Protein AF-A0A5W8EDH6-F1 (afdb_monomer)

Structure (mmCIF, N/CA/C/O backbone):
data_AF-A0A5W8EDH6-F1
#
_entry.id   AF-A0A5W8EDH6-F1
#
loop_
_atom_site.group_PDB
_atom_site.id
_atom_site.type_symbol
_atom_site.label_atom_id
_atom_site.label_alt_id
_atom_site.label_comp_id
_atom_site.label_asym_id
_atom_site.label_entity_id
_atom_site.label_seq_id
_atom_site.pdbx_PDB_ins_code
_atom_site.Cartn_x
_atom_site.Cartn_y
_atom_site.Cartn_z
_atom_site.occupancy
_atom_site.B_iso_or_equiv
_atom_site.auth_seq_id
_atom_site.auth_comp_id
_atom_site.auth_asym_id
_atom_site.auth_atom_id
_atom_site.pdbx_PDB_model_num
ATOM 1 N N . MET A 1 1 ? -4.752 11.233 42.146 1.00 54.50 1 MET A N 1
ATOM 2 C CA . MET A 1 1 ? -5.156 10.502 40.923 1.00 54.50 1 MET A CA 1
ATOM 3 C C . MET A 1 1 ? -6.610 10.075 41.097 1.00 54.50 1 MET A C 1
ATOM 5 O O . MET A 1 1 ? -6.914 9.512 42.141 1.00 54.50 1 MET A O 1
ATOM 9 N N . ARG A 1 2 ? -7.519 10.418 40.175 1.00 66.88 2 ARG A N 1
ATOM 10 C CA . ARG A 1 2 ? -8.944 10.038 40.266 1.00 66.88 2 ARG A CA 1
ATOM 11 C C . ARG A 1 2 ? -9.156 8.695 39.559 1.00 66.88 2 ARG A C 1
ATOM 13 O O . ARG A 1 2 ? -8.664 8.532 38.449 1.00 66.88 2 ARG A O 1
ATOM 20 N N . LYS A 1 3 ? -9.851 7.754 40.205 1.00 68.31 3 LYS A N 1
ATOM 21 C CA . LYS A 1 3 ? -10.247 6.460 39.626 1.00 68.31 3 LYS A CA 1
ATOM 22 C C . LYS A 1 3 ? -11.709 6.555 39.184 1.00 68.31 3 LYS A C 1
ATOM 24 O O . LYS A 1 3 ? -12.528 7.057 39.946 1.00 68.31 3 LYS A O 1
ATOM 29 N N . VAL A 1 4 ? -12.004 6.121 37.964 1.00 75.25 4 VAL A N 1
ATOM 30 C CA . VAL A 1 4 ? -13.361 6.049 37.402 1.00 75.25 4 VAL A CA 1
ATOM 31 C C . VAL A 1 4 ? -13.689 4.568 37.235 1.00 75.25 4 VAL A C 1
ATOM 33 O O . VAL A 1 4 ? -12.868 3.848 36.671 1.00 75.25 4 VAL A O 1
ATOM 36 N N . THR A 1 5 ? -14.837 4.124 37.750 1.00 78.19 5 THR A N 1
ATOM 37 C CA . THR A 1 5 ? -15.335 2.744 37.617 1.00 78.19 5 THR A CA 1
ATOM 38 C C . THR A 1 5 ? -16.780 2.744 37.120 1.00 78.19 5 THR A C 1
ATOM 40 O O . THR A 1 5 ? -17.432 3.793 37.118 1.00 78.19 5 THR A O 1
ATOM 43 N N . GLN A 1 6 ? -17.265 1.588 36.676 1.00 78.25 6 GLN A N 1
ATOM 44 C CA . GLN A 1 6 ? -18.634 1.393 36.220 1.00 78.25 6 GLN A CA 1
ATOM 45 C C . GLN A 1 6 ? -19.430 0.668 37.310 1.00 78.25 6 GLN A C 1
ATOM 47 O O . GLN A 1 6 ? -19.015 -0.384 37.787 1.00 78.25 6 GLN A O 1
ATOM 52 N N . VAL A 1 7 ? -20.558 1.252 37.710 1.00 84.19 7 VAL A N 1
ATOM 53 C CA . VAL A 1 7 ? -21.430 0.718 38.765 1.00 84.19 7 VAL A CA 1
ATOM 54 C C . VAL A 1 7 ? -22.776 0.322 38.179 1.00 84.19 7 VAL A C 1
ATOM 56 O O . VAL A 1 7 ? -23.308 1.027 37.316 1.00 84.19 7 VAL A O 1
ATOM 59 N N . ASP A 1 8 ? -23.318 -0.795 38.647 1.00 80.88 8 ASP A N 1
ATOM 60 C CA . ASP A 1 8 ? -24.726 -1.117 38.456 1.00 80.88 8 ASP A CA 1
ATOM 61 C C . ASP A 1 8 ? -25.570 -0.177 39.334 1.00 80.88 8 ASP A C 1
ATOM 63 O O . ASP A 1 8 ? -25.333 -0.041 40.533 1.00 80.88 8 ASP A O 1
ATOM 67 N N . LEU A 1 9 ? -26.534 0.515 38.727 1.00 81.56 9 LEU A N 1
ATOM 68 C CA . LEU A 1 9 ? -27.373 1.494 39.417 1.00 81.56 9 LEU A CA 1
ATOM 69 C C . LEU A 1 9 ? -28.526 0.851 40.200 1.00 81.56 9 LEU A C 1
ATOM 71 O O . LEU A 1 9 ? -29.089 1.516 41.068 1.00 81.56 9 LEU A O 1
ATOM 75 N N . GLU A 1 10 ? -28.880 -0.405 39.913 1.00 85.12 10 GLU A N 1
ATOM 76 C CA . GLU A 1 10 ? -29.929 -1.129 40.640 1.00 85.12 10 GLU A CA 1
ATOM 77 C C . GLU A 1 10 ? -29.374 -1.832 41.883 1.00 85.12 10 GLU A C 1
ATOM 79 O O . GLU A 1 10 ? -29.991 -1.784 42.947 1.00 85.12 10 GLU A O 1
ATOM 84 N N . THR A 1 11 ? -28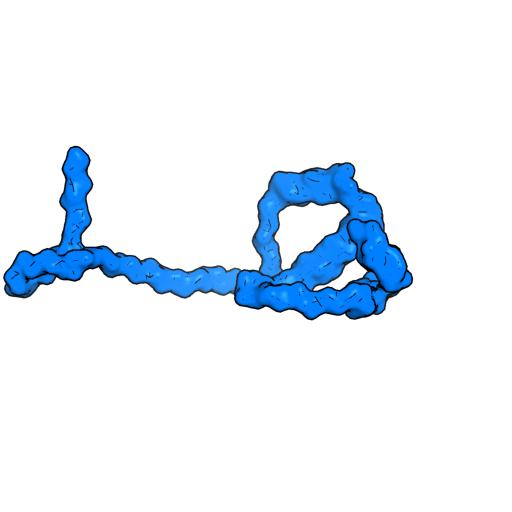.198 -2.453 41.768 1.00 85.25 11 THR A N 1
ATOM 85 C CA . THR A 1 11 ? -27.585 -3.239 42.855 1.00 85.25 11 THR A CA 1
ATOM 86 C C . THR A 1 11 ? -26.493 -2.483 43.614 1.00 85.25 11 THR A C 1
ATOM 88 O O . THR A 1 11 ? -26.217 -2.793 44.772 1.00 85.25 11 THR A O 1
ATOM 91 N N . GLY A 1 12 ? -25.884 -1.466 42.996 1.00 83.00 12 GLY A N 1
ATOM 92 C CA . GLY A 1 12 ? -24.753 -0.727 43.557 1.00 83.00 12 GLY A CA 1
ATOM 93 C C . GLY A 1 12 ? -23.415 -1.468 43.474 1.00 83.00 12 GLY A C 1
ATOM 94 O O . GLY A 1 12 ? -22.430 -0.995 44.045 1.00 83.00 12 GLY A O 1
ATOM 95 N N . GLU A 1 13 ? -23.358 -2.615 42.794 1.00 83.69 13 GLU A N 1
ATOM 96 C CA . GLU A 1 13 ? -22.135 -3.404 42.659 1.00 83.69 13 GLU A CA 1
ATOM 97 C C . GLU A 1 13 ? -21.157 -2.788 41.642 1.00 83.69 13 GLU A C 1
ATOM 99 O O . GLU A 1 13 ? -21.547 -2.230 40.610 1.00 83.69 13 GLU A O 1
ATOM 104 N N . ASP A 1 14 ? -19.858 -2.887 41.944 1.00 83.12 14 ASP A N 1
ATOM 105 C CA . ASP A 1 14 ? -18.781 -2.527 41.018 1.00 83.12 14 ASP A CA 1
ATOM 106 C C . ASP A 1 14 ? -18.610 -3.657 39.999 1.00 83.12 14 ASP A C 1
ATOM 108 O O . ASP A 1 14 ? -18.279 -4.789 40.354 1.00 83.12 14 ASP A O 1
ATOM 112 N N . LEU A 1 15 ? -18.832 -3.348 38.722 1.00 75.75 15 LEU A N 1
ATOM 113 C CA . LEU A 1 15 ? -18.844 -4.343 37.650 1.00 75.75 15 LEU A CA 1
ATOM 114 C C . LEU A 1 15 ? -17.429 -4.762 37.207 1.00 75.75 15 LEU A C 1
ATOM 116 O O . LEU A 1 15 ? -17.286 -5.625 36.342 1.00 75.75 15 LEU A O 1
ATOM 120 N N . GLY A 1 16 ? -16.371 -4.175 37.786 1.00 66.94 16 GLY A N 1
ATOM 121 C CA . GLY A 1 16 ? -14.993 -4.663 37.644 1.00 66.94 16 GLY A CA 1
ATOM 122 C C . GLY A 1 16 ? -14.399 -4.542 36.234 1.00 66.94 16 GLY A C 1
ATOM 123 O O . GLY A 1 16 ? -13.373 -5.155 35.936 1.00 66.94 16 GLY A O 1
ATOM 124 N N . GLY A 1 17 ? -15.016 -3.742 35.363 1.00 70.94 17 GLY A N 1
ATOM 125 C CA . GLY A 1 17 ? -14.615 -3.557 33.972 1.00 70.94 17 GLY A CA 1
ATOM 126 C C . GLY A 1 17 ? -15.157 -2.258 33.382 1.00 70.94 17 GLY A C 1
ATOM 127 O O . GLY A 1 17 ? -15.901 -1.522 34.024 1.00 70.94 17 GLY A O 1
ATOM 128 N N . PHE A 1 18 ? -14.766 -1.961 32.145 1.00 71.38 18 PHE A N 1
ATOM 129 C CA . PHE A 1 18 ? -15.318 -0.844 31.384 1.00 71.38 18 PHE A CA 1
ATOM 130 C C . PHE A 1 18 ? -15.946 -1.374 30.095 1.00 71.38 18 PHE A C 1
ATOM 132 O O . PHE A 1 18 ? -15.378 -2.239 29.426 1.00 71.38 18 PHE A O 1
ATOM 139 N N . VAL A 1 19 ? -17.108 -0.844 29.715 1.00 70.94 19 VAL A N 1
ATOM 140 C CA . VAL A 1 19 ? -17.703 -1.133 28.404 1.00 70.94 19 VAL A CA 1
ATOM 141 C C . VAL A 1 19 ? -16.881 -0.438 27.315 1.00 70.94 19 VAL A C 1
ATOM 143 O O . VAL A 1 19 ? -16.966 0.774 27.115 1.00 70.94 19 VAL A O 1
ATOM 146 N N . ALA A 1 20 ? -16.082 -1.213 26.582 1.00 74.50 20 ALA A N 1
ATOM 147 C CA . ALA A 1 20 ? -15.445 -0.752 25.357 1.00 74.50 20 ALA A CA 1
ATOM 148 C C . ALA A 1 20 ? -16.452 -0.832 24.202 1.00 74.50 20 ALA A C 1
ATOM 150 O O . ALA A 1 20 ? -16.792 -1.918 23.734 1.00 74.50 20 ALA A O 1
ATOM 151 N N . VAL A 1 21 ? -16.915 0.314 23.699 1.00 76.00 21 VAL A N 1
ATOM 152 C CA . VAL A 1 21 ? -17.665 0.344 22.437 1.00 76.00 21 VAL A CA 1
ATOM 153 C C . VAL A 1 21 ? -16.667 0.216 21.290 1.00 76.00 21 VAL A C 1
ATOM 155 O O . VAL A 1 21 ? -16.132 1.208 20.791 1.00 76.00 21 VAL A O 1
ATOM 158 N N . ILE A 1 22 ? -16.402 -1.020 20.871 1.00 78.31 22 ILE A N 1
ATOM 159 C CA . ILE A 1 22 ? -15.597 -1.294 19.681 1.00 78.31 22 ILE A CA 1
ATOM 160 C C . ILE A 1 22 ? -16.476 -1.011 18.466 1.00 78.31 22 ILE A C 1
ATOM 162 O O . ILE A 1 22 ? -17.310 -1.825 18.071 1.00 78.31 22 ILE A O 1
ATOM 166 N N . ARG A 1 23 ? -16.322 0.174 17.872 1.00 74.94 23 ARG A N 1
ATOM 167 C CA . ARG A 1 23 ? -16.957 0.454 16.583 1.00 74.94 23 ARG A CA 1
ATOM 168 C C . ARG A 1 23 ? -16.261 -0.380 15.507 1.00 74.94 23 ARG A C 1
ATOM 170 O O . ARG A 1 23 ? -15.028 -0.409 15.492 1.00 74.94 23 ARG A O 1
ATOM 177 N N . PRO A 1 24 ? -17.008 -1.012 14.585 1.00 73.56 24 PR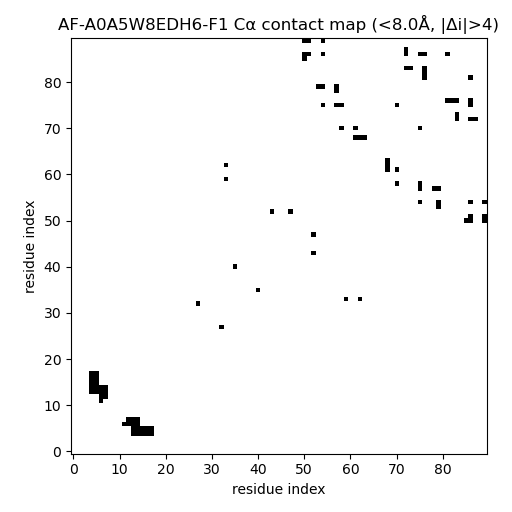O A N 1
ATOM 178 C CA . PRO A 1 24 ? -16.386 -1.645 13.435 1.00 73.56 24 PRO A CA 1
ATOM 179 C C . PRO A 1 24 ? -15.563 -0.596 12.685 1.00 73.56 24 PRO A C 1
ATOM 181 O O . PRO A 1 24 ? -16.000 0.550 12.507 1.00 73.56 24 PRO A O 1
ATOM 184 N N . LYS A 1 25 ? -14.349 -0.986 12.284 1.00 68.50 25 LYS A N 1
ATOM 185 C CA . LYS A 1 25 ? -13.443 -0.128 11.520 1.00 68.50 25 LYS A CA 1
ATOM 186 C C . LYS A 1 25 ? -14.204 0.384 10.298 1.00 68.50 25 LYS A C 1
ATOM 188 O O . LYS A 1 25 ? -14.804 -0.403 9.567 1.00 68.50 25 LYS A O 1
ATOM 193 N N . GLN A 1 26 ? -14.249 1.704 10.125 1.00 67.44 26 GLN A N 1
ATOM 194 C CA . GLN A 1 26 ? -14.970 2.307 9.008 1.00 67.44 26 GLN A CA 1
ATOM 195 C C . GLN A 1 26 ? -14.346 1.801 7.708 1.00 67.44 26 GLN A C 1
ATOM 197 O O . GLN A 1 26 ? -13.173 2.059 7.437 1.00 67.44 26 GLN A O 1
ATOM 202 N N . LYS A 1 27 ? -15.122 1.048 6.926 1.00 68.69 27 LYS A N 1
ATOM 203 C CA . LYS A 1 27 ? -14.722 0.679 5.573 1.00 68.69 27 LYS A CA 1
ATOM 204 C C . LYS A 1 27 ? -14.837 1.937 4.726 1.00 68.69 27 LYS A C 1
ATOM 206 O O . LYS A 1 27 ? -15.883 2.583 4.723 1.00 68.69 27 LYS A O 1
ATOM 211 N N . SER A 1 28 ? -13.756 2.309 4.056 1.00 69.62 28 SER A N 1
ATOM 212 C CA . SER A 1 28 ? -13.801 3.408 3.096 1.00 69.62 28 SER A CA 1
ATOM 213 C C . SER A 1 28 ? -14.865 3.142 2.036 1.00 69.62 28 SER A C 1
ATOM 215 O O . SER A 1 28 ? -15.071 1.998 1.626 1.00 69.62 28 SER A O 1
ATOM 217 N N . SER A 1 29 ? -15.511 4.206 1.563 1.00 75.00 29 SER A N 1
ATOM 218 C CA . SER A 1 29 ? -16.413 4.149 0.408 1.00 75.00 29 SER A CA 1
ATOM 219 C C . SER A 1 29 ? -15.685 3.733 -0.872 1.00 75.00 29 SER A C 1
ATOM 221 O O . SER A 1 29 ? -16.295 3.210 -1.803 1.00 75.00 29 SER A O 1
ATOM 223 N N . PHE A 1 30 ? -14.370 3.940 -0.912 1.00 70.12 30 PHE A N 1
ATOM 224 C CA . PHE A 1 30 ? -13.507 3.480 -1.982 1.00 70.12 30 PHE A CA 1
ATOM 225 C C . PHE A 1 30 ? -13.125 2.025 -1.706 1.00 70.12 30 PHE A C 1
ATOM 227 O O . PHE A 1 30 ? -12.426 1.741 -0.741 1.00 70.12 30 PHE A O 1
ATOM 234 N N . GLN A 1 31 ? -13.595 1.100 -2.542 1.00 74.00 31 GLN A N 1
ATOM 235 C CA . GLN A 1 31 ? -13.389 -0.342 -2.361 1.00 74.00 31 GLN A CA 1
ATOM 236 C C . GLN A 1 31 ? -11.895 -0.694 -2.214 1.00 74.00 31 GLN A C 1
ATOM 238 O O . GLN A 1 31 ? -11.427 -1.001 -1.120 1.00 74.00 31 GLN A O 1
ATOM 243 N N . ARG A 1 32 ? -11.132 -0.582 -3.311 1.00 74.00 32 ARG A N 1
ATOM 244 C CA . ARG A 1 32 ? -9.685 -0.843 -3.378 1.00 74.00 32 ARG A CA 1
ATOM 245 C C . ARG A 1 32 ? -8.895 0.446 -3.156 1.00 74.00 32 ARG A C 1
ATOM 247 O O . ARG A 1 32 ? -8.307 0.988 -4.086 1.00 74.00 32 ARG A O 1
ATOM 254 N N . HIS A 1 33 ? -8.943 0.980 -1.941 1.00 77.62 33 HIS A N 1
ATOM 255 C CA . HIS A 1 33 ? -8.112 2.119 -1.546 1.00 77.62 33 HIS A CA 1
ATOM 25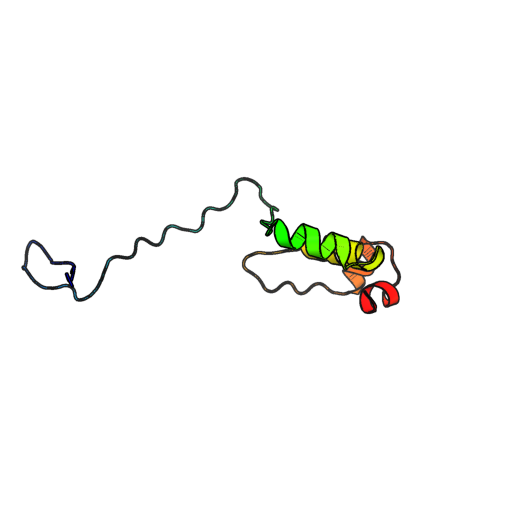6 C C . HIS A 1 33 ? -7.010 1.643 -0.607 1.00 77.62 33 HIS A C 1
ATOM 258 O O . HIS A 1 33 ? -7.225 0.715 0.161 1.00 77.62 33 HIS A O 1
ATOM 264 N N . PHE A 1 34 ? -5.864 2.314 -0.611 1.00 79.81 34 PHE A N 1
ATOM 265 C CA . PHE A 1 34 ? -4.850 2.153 0.424 1.00 79.81 34 PHE A CA 1
ATOM 266 C C . PHE A 1 34 ? -4.534 3.525 1.033 1.00 79.81 34 PHE A C 1
ATOM 268 O O . PHE A 1 34 ? -4.616 4.552 0.361 1.00 79.81 34 PHE A O 1
ATOM 275 N N . THR A 1 35 ? -4.224 3.553 2.325 1.00 81.12 35 THR A N 1
ATOM 276 C CA . THR A 1 35 ? -3.872 4.757 3.080 1.00 81.12 35 THR A CA 1
ATOM 277 C C . THR A 1 35 ? -2.392 4.683 3.381 1.00 81.12 35 THR A C 1
ATOM 279 O O . THR A 1 35 ? -1.920 3.684 3.920 1.00 81.12 35 THR A O 1
ATOM 282 N N . MET A 1 36 ? -1.661 5.742 3.048 1.00 84.56 36 MET A N 1
ATOM 283 C CA . MET A 1 36 ? -0.209 5.760 3.150 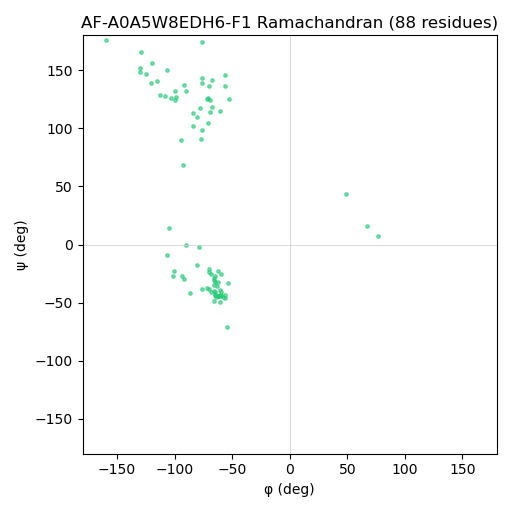1.00 84.56 36 MET A CA 1
ATOM 284 C C . MET A 1 36 ? 0.293 6.993 3.893 1.00 84.56 36 MET A C 1
ATOM 286 O O . MET A 1 36 ? -0.291 8.074 3.820 1.00 84.56 36 MET A O 1
ATOM 290 N N . ASN A 1 37 ? 1.411 6.826 4.598 1.00 89.44 37 ASN A N 1
ATOM 291 C CA . ASN A 1 37 ? 2.136 7.934 5.201 1.00 89.44 37 ASN A CA 1
ATOM 292 C C . ASN A 1 37 ? 2.778 8.803 4.104 1.00 89.44 37 ASN A C 1
ATOM 294 O O . ASN A 1 37 ? 3.580 8.318 3.310 1.00 89.44 37 ASN A O 1
ATOM 298 N N . GLN A 1 38 ? 2.468 10.099 4.100 1.00 89.75 38 GLN A N 1
ATOM 299 C CA . GLN A 1 38 ? 2.995 11.045 3.113 1.00 89.75 38 GLN A CA 1
ATOM 300 C C . GLN A 1 38 ? 4.518 11.237 3.208 1.00 89.75 38 GLN A C 1
ATOM 302 O O . GLN A 1 38 ? 5.168 11.418 2.185 1.00 89.75 38 GLN A O 1
ATOM 307 N N . ALA A 1 39 ? 5.112 11.141 4.402 1.00 95.06 39 ALA A N 1
ATOM 308 C CA . ALA A 1 39 ? 6.566 11.204 4.560 1.00 95.06 39 ALA A CA 1
ATOM 309 C C . ALA A 1 39 ? 7.261 10.005 3.894 1.00 95.06 39 ALA A C 1
ATOM 311 O O . ALA A 1 39 ? 8.318 10.165 3.291 1.00 95.06 39 ALA A O 1
ATOM 312 N N . ALA A 1 40 ? 6.632 8.824 3.923 1.00 90.38 40 ALA A N 1
ATOM 313 C CA . ALA A 1 40 ? 7.171 7.636 3.266 1.00 90.38 40 ALA A CA 1
ATOM 314 C C . ALA A 1 40 ? 7.212 7.786 1.737 1.00 90.38 40 ALA A C 1
ATOM 316 O O . ALA A 1 40 ? 8.121 7.256 1.104 1.00 90.38 40 ALA A O 1
ATOM 317 N N . LEU A 1 41 ? 6.283 8.549 1.142 1.00 92.75 41 LEU A N 1
ATOM 318 C CA . LEU A 1 41 ? 6.304 8.840 -0.297 1.00 92.75 41 LEU A CA 1
ATOM 319 C C . LEU A 1 41 ? 7.580 9.585 -0.706 1.00 92.75 41 LEU A C 1
ATOM 321 O O . LEU A 1 41 ? 8.152 9.281 -1.750 1.00 92.75 41 LEU A O 1
ATOM 325 N N . LEU A 1 42 ? 8.046 10.525 0.122 1.00 95.25 42 LEU A N 1
ATOM 326 C CA . LEU A 1 42 ? 9.288 11.254 -0.138 1.00 95.25 42 LEU A CA 1
ATOM 327 C C . LEU A 1 42 ? 10.510 10.3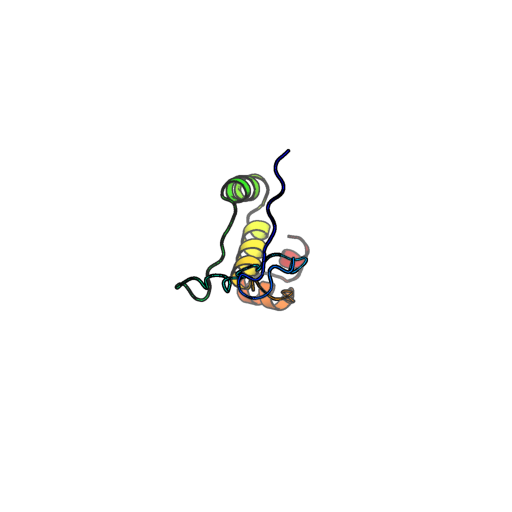43 -0.027 1.00 95.25 42 LEU A C 1
ATOM 329 O O . LEU A 1 42 ? 11.405 10.434 -0.861 1.00 95.25 42 LEU A O 1
ATOM 333 N N . THR A 1 43 ? 10.552 9.452 0.962 1.00 94.94 43 THR A N 1
ATOM 334 C CA . THR A 1 43 ? 11.635 8.465 1.085 1.00 94.94 43 THR A CA 1
ATOM 335 C C . THR A 1 43 ? 11.686 7.560 -0.143 1.00 94.94 43 THR A C 1
ATOM 337 O O . THR A 1 43 ? 12.721 7.452 -0.791 1.00 94.94 43 THR A O 1
ATOM 340 N N . ILE A 1 44 ? 10.540 6.999 -0.533 1.00 94.56 44 ILE A N 1
ATOM 341 C CA . ILE A 1 44 ? 10.408 6.141 -1.715 1.00 94.56 44 ILE A CA 1
ATOM 342 C C . ILE A 1 44 ? 10.886 6.849 -2.984 1.00 94.56 44 ILE A C 1
ATOM 344 O O . ILE A 1 44 ? 11.611 6.256 -3.779 1.00 94.56 44 ILE A O 1
ATOM 348 N N . ALA A 1 45 ? 10.512 8.116 -3.164 1.00 92.62 45 ALA A N 1
ATOM 349 C CA . ALA A 1 45 ? 10.897 8.889 -4.338 1.00 92.62 45 ALA A CA 1
ATOM 350 C C . ALA A 1 45 ? 12.409 9.164 -4.421 1.00 92.62 45 ALA A C 1
ATOM 352 O O . ALA A 1 45 ? 12.927 9.319 -5.523 1.00 92.62 45 ALA A O 1
ATOM 353 N N . ASN A 1 46 ? 13.105 9.240 -3.283 1.00 94.44 46 ASN A N 1
ATOM 354 C CA . ASN A 1 46 ? 14.540 9.529 -3.241 1.00 94.44 46 ASN A CA 1
ATOM 355 C C . ASN A 1 46 ? 15.415 8.268 -3.265 1.00 94.44 46 ASN A C 1
ATOM 357 O O . ASN A 1 46 ? 16.543 8.328 -3.747 1.00 94.44 46 ASN A O 1
ATOM 361 N N . GLU A 1 47 ? 14.926 7.150 -2.725 1.00 94.94 47 GLU A N 1
ATOM 362 C CA . GLU A 1 47 ? 15.747 5.955 -2.495 1.00 94.94 47 GLU A CA 1
ATOM 363 C C . GLU A 1 47 ? 15.554 4.857 -3.544 1.00 94.94 47 GLU A C 1
ATOM 365 O O . GLU A 1 47 ? 16.479 4.079 -3.782 1.00 94.94 47 GLU A O 1
ATOM 370 N N . LEU A 1 48 ? 14.383 4.775 -4.185 1.00 94.94 48 LEU A N 1
ATOM 371 C CA . LEU A 1 48 ? 14.098 3.707 -5.143 1.00 94.94 48 LEU A CA 1
ATOM 372 C C . LEU A 1 48 ? 14.462 4.101 -6.571 1.00 94.94 48 LEU A C 1
ATOM 374 O O . LEU A 1 48 ? 14.139 5.185 -7.058 1.00 94.94 48 LEU A O 1
ATOM 378 N N . ASN A 1 49 ? 15.075 3.157 -7.285 1.00 93.50 49 ASN A N 1
ATOM 379 C CA . ASN A 1 49 ? 15.258 3.277 -8.725 1.00 93.50 49 ASN A CA 1
ATOM 380 C C . ASN A 1 49 ? 13.949 2.989 -9.490 1.00 93.50 49 ASN A C 1
ATOM 382 O O . ASN A 1 49 ? 12.935 2.584 -8.920 1.00 93.50 49 ASN A O 1
ATOM 386 N N . HIS A 1 50 ? 13.973 3.187 -10.811 1.00 91.56 50 HIS A N 1
ATOM 387 C CA . HIS A 1 50 ? 12.789 3.036 -11.657 1.00 91.56 50 HIS A CA 1
ATOM 388 C C . HIS A 1 50 ? 12.134 1.648 -11.555 1.00 91.56 50 HIS A C 1
ATOM 390 O O . HIS A 1 50 ? 10.918 1.559 -11.399 1.00 91.56 50 HIS A O 1
ATOM 396 N N . ASP A 1 51 ? 12.919 0.571 -11.608 1.00 91.88 51 ASP A N 1
ATOM 397 C CA . ASP A 1 51 ? 12.380 -0.791 -11.565 1.00 91.88 51 ASP A CA 1
ATOM 398 C C . ASP A 1 51 ? 11.860 -1.145 -10.166 1.00 91.88 51 ASP A C 1
ATOM 400 O O . ASP A 1 51 ? 10.788 -1.736 -10.042 1.00 91.88 51 ASP A O 1
ATOM 404 N N . GLN A 1 52 ? 12.547 -0.693 -9.116 1.00 93.44 52 GLN A N 1
ATOM 405 C CA . GLN A 1 52 ? 12.099 -0.843 -7.730 1.00 93.44 52 GLN A CA 1
ATOM 406 C C . GLN A 1 52 ? 10.779 -0.132 -7.462 1.00 93.44 52 GLN A C 1
ATOM 408 O O . GLN A 1 52 ? 9.869 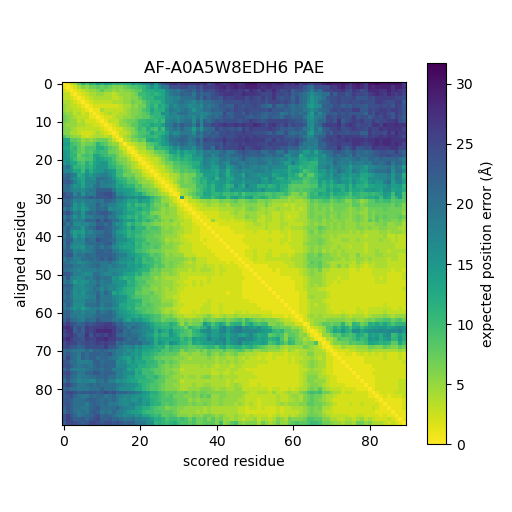-0.707 -6.868 1.00 93.44 52 GLN A O 1
ATOM 413 N N . MET A 1 53 ? 10.641 1.097 -7.958 1.00 94.12 53 MET A N 1
ATOM 414 C CA . MET A 1 53 ? 9.394 1.846 -7.869 1.00 94.12 53 MET A CA 1
ATOM 415 C C . MET A 1 53 ? 8.258 1.100 -8.579 1.00 94.12 53 MET A C 1
ATOM 417 O O . MET A 1 53 ? 7.161 0.986 -8.037 1.00 94.12 53 MET A O 1
ATOM 421 N N . ARG A 1 54 ? 8.505 0.545 -9.773 1.00 94.25 54 ARG A N 1
ATOM 422 C CA . ARG A 1 54 ? 7.492 -0.224 -10.516 1.00 94.25 54 ARG A CA 1
ATOM 423 C C . ARG A 1 54 ? 7.040 -1.468 -9.755 1.00 94.25 54 ARG A C 1
ATOM 425 O O . ARG A 1 54 ? 5.837 -1.709 -9.671 1.00 94.25 54 ARG A O 1
ATOM 432 N N . VAL A 1 55 ? 7.979 -2.221 -9.180 1.00 92.69 55 VAL A N 1
ATOM 433 C CA . VAL A 1 55 ? 7.681 -3.410 -8.364 1.00 92.69 55 VAL A CA 1
ATOM 434 C C . VAL A 1 55 ? 6.903 -3.030 -7.105 1.00 92.69 55 VAL A C 1
ATOM 436 O O . VAL A 1 55 ? 5.875 -3.644 -6.821 1.00 92.69 55 VAL A O 1
ATOM 439 N N . LEU A 1 56 ? 7.313 -1.973 -6.398 1.00 91.88 56 LEU A N 1
ATOM 440 C CA . LEU A 1 56 ? 6.587 -1.470 -5.233 1.00 91.88 56 LEU A CA 1
ATOM 441 C C . LEU A 1 56 ? 5.144 -1.084 -5.587 1.00 91.88 56 LEU A C 1
ATOM 443 O O . LEU A 1 56 ? 4.220 -1.459 -4.873 1.00 91.88 56 LEU A O 1
ATOM 447 N N . MET A 1 57 ? 4.928 -0.377 -6.698 1.00 92.00 57 MET A N 1
ATOM 448 C CA . MET A 1 57 ? 3.580 0.013 -7.125 1.00 92.00 57 MET A CA 1
ATOM 449 C C . MET A 1 57 ? 2.695 -1.195 -7.458 1.00 92.00 57 MET A C 1
ATOM 451 O O . MET A 1 57 ? 1.504 -1.170 -7.152 1.00 92.00 57 MET A O 1
ATOM 455 N N . ALA A 1 58 ? 3.260 -2.264 -8.029 1.00 91.56 58 ALA A N 1
ATOM 456 C CA . ALA A 1 58 ? 2.522 -3.506 -8.258 1.00 91.56 58 ALA A CA 1
ATOM 457 C C . ALA A 1 58 ? 2.107 -4.179 -6.940 1.00 91.56 58 ALA A C 1
ATOM 459 O O . ALA A 1 58 ? 0.970 -4.627 -6.821 1.00 91.56 58 ALA A O 1
ATOM 460 N N . LEU A 1 59 ? 2.986 -4.185 -5.933 1.00 88.81 59 LEU A N 1
ATOM 461 C CA . LEU A 1 59 ? 2.666 -4.708 -4.600 1.00 88.81 59 LEU A CA 1
ATOM 462 C C . LEU A 1 59 ? 1.583 -3.877 -3.899 1.00 88.81 59 LEU A C 1
ATOM 464 O O . LEU A 1 59 ? 0.653 -4.433 -3.322 1.00 88.81 59 LEU A O 1
ATOM 468 N N . LEU A 1 60 ? 1.666 -2.545 -3.978 1.00 88.50 60 LEU A N 1
ATOM 469 C CA . LEU A 1 60 ? 0.661 -1.647 -3.397 1.00 88.50 60 LEU A CA 1
ATOM 470 C C . LEU A 1 60 ? -0.714 -1.783 -4.074 1.00 88.50 60 LEU A C 1
ATOM 472 O O . LEU A 1 60 ? -1.736 -1.531 -3.438 1.00 88.50 60 LEU A O 1
ATOM 476 N N . ALA A 1 61 ? -0.762 -2.191 -5.345 1.00 88.25 61 ALA A N 1
ATOM 477 C CA . ALA A 1 61 ? -2.016 -2.429 -6.056 1.00 88.25 61 ALA A CA 1
ATOM 478 C C . ALA A 1 61 ? -2.769 -3.675 -5.553 1.00 88.25 61 ALA A C 1
ATOM 480 O O . ALA A 1 61 ? -3.995 -3.741 -5.701 1.00 88.25 61 ALA A O 1
ATOM 481 N N . ASP A 1 62 ? -2.057 -4.630 -4.948 1.00 83.50 62 ASP A N 1
ATOM 482 C CA . ASP A 1 62 ? -2.615 -5.877 -4.410 1.00 83.50 62 ASP A CA 1
ATOM 483 C C . ASP A 1 62 ? -2.719 -5.886 -2.878 1.00 83.50 62 ASP A C 1
ATOM 485 O O . ASP A 1 62 ? -2.919 -6.922 -2.249 1.00 83.50 62 ASP A O 1
ATOM 489 N N . LEU A 1 63 ? -2.584 -4.711 -2.259 1.00 79.00 63 LEU A N 1
ATOM 490 C CA . LEU A 1 63 ? -2.571 -4.589 -0.812 1.00 79.00 63 LEU A CA 1
ATOM 491 C C . LEU A 1 63 ? -3.955 -4.895 -0.218 1.00 79.00 63 LEU A C 1
ATOM 493 O O . LEU A 1 63 ? -4.907 -4.140 -0.425 1.00 79.00 63 LEU A O 1
ATOM 497 N N . ASP A 1 64 ? -4.053 -5.981 0.551 1.00 69.31 64 ASP A N 1
ATOM 498 C CA . ASP A 1 64 ? -5.200 -6.287 1.405 1.00 69.31 64 ASP A CA 1
ATOM 499 C C . ASP A 1 64 ? -4.875 -5.894 2.855 1.00 69.31 64 ASP A C 1
ATOM 501 O O . ASP A 1 64 ? -3.869 -6.312 3.426 1.00 69.31 64 ASP A O 1
ATOM 505 N N . TYR A 1 65 ? -5.713 -5.050 3.459 1.00 60.38 65 TYR A N 1
ATOM 506 C CA . TYR A 1 65 ? -5.496 -4.537 4.815 1.00 60.38 65 TYR A CA 1
ATOM 507 C C . TYR A 1 65 ? -5.621 -5.598 5.903 1.00 60.38 65 TYR A C 1
ATOM 509 O O . TYR A 1 65 ? -5.113 -5.386 7.007 1.00 60.38 65 TYR A O 1
ATOM 517 N N . GLU A 1 66 ? -6.372 -6.665 5.640 1.00 56.84 66 GLU A N 1
ATOM 518 C CA . GLU A 1 66 ? -6.721 -7.657 6.659 1.00 56.84 66 GLU A CA 1
ATOM 519 C C . GLU A 1 66 ? -5.961 -8.976 6.480 1.00 56.84 66 GLU A C 1
ATOM 521 O O . GLU A 1 66 ? -5.977 -9.800 7.393 1.00 56.84 66 GLU A O 1
ATOM 526 N N . ASN A 1 67 ? -5.242 -9.161 5.365 1.00 59.69 67 ASN A N 1
ATOM 527 C CA . ASN A 1 67 ? -4.650 -10.445 5.000 1.00 59.69 67 ASN A CA 1
ATOM 528 C C . ASN A 1 67 ? -3.165 -10.362 4.634 1.00 59.69 67 ASN A C 1
ATOM 530 O O . ASN A 1 67 ? -2.658 -9.356 4.143 1.00 59.69 67 ASN A O 1
ATOM 534 N N . TYR A 1 68 ? -2.464 -11.474 4.861 1.00 58.03 68 TYR A N 1
ATOM 535 C CA . TYR A 1 68 ? -1.103 -11.669 4.375 1.00 58.03 68 TYR A CA 1
ATOM 536 C C . TYR A 1 68 ? -1.113 -11.759 2.845 1.00 58.03 68 TYR A C 1
ATOM 538 O O . TYR A 1 68 ? -1.727 -12.658 2.270 1.00 58.03 68 TYR A O 1
ATOM 546 N N . ILE A 1 69 ? -0.426 -10.825 2.193 1.00 67.88 69 ILE A N 1
ATOM 547 C CA . ILE A 1 69 ? -0.366 -10.731 0.735 1.00 67.88 69 ILE A CA 1
ATOM 548 C C . ILE A 1 69 ? 0.717 -11.687 0.235 1.00 67.88 69 ILE A C 1
ATOM 550 O O . ILE A 1 69 ? 1.912 -11.401 0.322 1.00 67.88 69 ILE A O 1
ATOM 554 N N . GLN A 1 70 ? 0.300 -12.844 -0.276 1.00 71.69 70 GLN A N 1
ATOM 555 C CA . GLN A 1 70 ? 1.190 -13.759 -0.982 1.00 71.69 70 GLN A CA 1
ATOM 556 C C . GLN A 1 70 ? 1.103 -13.481 -2.485 1.00 71.69 70 GLN A C 1
ATOM 558 O O . GLN A 1 70 ? 0.299 -14.085 -3.187 1.00 71.69 70 GLN A O 1
ATOM 563 N N . VAL A 1 71 ? 1.949 -12.576 -2.981 1.00 82.94 71 VAL A N 1
ATOM 564 C CA . VAL A 1 71 ? 2.073 -12.308 -4.423 1.00 82.94 71 VAL A CA 1
ATOM 565 C C . VAL A 1 71 ? 3.282 -13.057 -4.965 1.00 82.94 71 VAL A C 1
ATOM 567 O O . VAL A 1 71 ? 4.396 -12.913 -4.447 1.00 82.94 71 VAL A O 1
ATOM 570 N N . ALA A 1 72 ? 3.097 -13.858 -6.016 1.00 87.69 72 ALA A N 1
ATOM 571 C CA . ALA A 1 72 ? 4.224 -14.507 -6.664 1.00 87.69 72 ALA A CA 1
ATOM 572 C C . ALA A 1 72 ? 4.987 -13.499 -7.538 1.00 87.69 72 ALA A C 1
ATOM 574 O O . ALA A 1 72 ? 4.411 -12.708 -8.281 1.00 87.69 72 ALA A O 1
ATOM 575 N N . GLN A 1 73 ? 6.321 -13.567 -7.519 1.00 87.62 73 GLN A N 1
ATOM 576 C CA . GLN A 1 73 ? 7.163 -12.692 -8.351 1.00 87.62 73 GLN A CA 1
ATOM 577 C C . GLN A 1 73 ? 6.889 -12.846 -9.854 1.00 87.62 73 GLN A C 1
ATOM 579 O O . GLN A 1 73 ? 7.167 -11.927 -10.619 1.00 87.62 73 GLN A O 1
ATOM 584 N N . ILE A 1 74 ? 6.390 -14.012 -10.285 1.00 91.06 74 ILE A N 1
ATOM 585 C CA . ILE A 1 74 ? 6.037 -14.247 -11.687 1.00 91.06 74 ILE A CA 1
ATOM 586 C C . ILE A 1 74 ? 4.803 -13.439 -12.094 1.00 91.06 74 ILE A C 1
ATOM 588 O O . ILE A 1 74 ? 4.823 -12.832 -13.156 1.00 91.06 74 ILE A O 1
ATOM 592 N N . ASP A 1 75 ? 3.820 -13.307 -11.205 1.00 90.75 75 ASP A N 1
ATOM 593 C CA . ASP A 1 75 ? 2.612 -12.517 -11.453 1.00 90.75 75 ASP A CA 1
ATOM 594 C C . ASP A 1 75 ? 2.967 -11.029 -11.582 1.00 90.75 75 ASP A C 1
ATOM 596 O O . ASP A 1 75 ? 2.492 -10.333 -12.479 1.00 90.75 75 ASP A O 1
ATOM 600 N N . ILE A 1 76 ? 3.893 -10.545 -10.743 1.00 91.12 76 ILE A N 1
ATOM 601 C CA . ILE A 1 76 ? 4.439 -9.181 -10.843 1.00 91.12 76 ILE A CA 1
ATOM 602 C C . ILE A 1 76 ? 5.215 -9.005 -12.152 1.00 91.12 76 ILE A C 1
ATOM 604 O O . ILE A 1 76 ? 5.074 -7.982 -12.824 1.00 91.12 76 ILE A O 1
ATOM 608 N N . ALA A 1 77 ? 6.031 -9.994 -12.527 1.00 92.81 77 ALA A N 1
ATOM 609 C CA . ALA A 1 77 ? 6.812 -9.963 -13.759 1.00 92.81 77 ALA A CA 1
ATOM 610 C C . ALA A 1 77 ? 5.904 -9.863 -14.995 1.00 92.81 77 ALA A C 1
ATOM 612 O O . 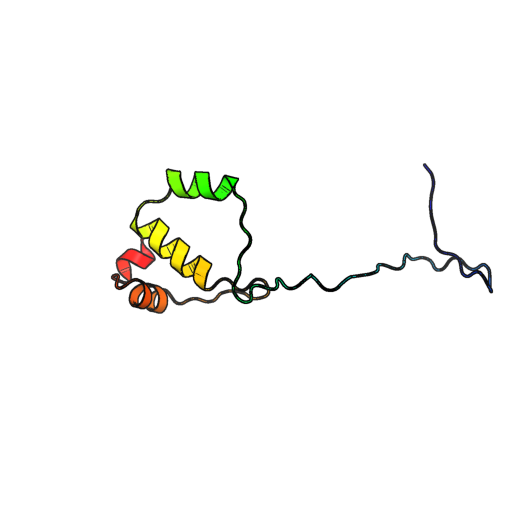ALA A 1 77 ? 6.155 -9.044 -15.881 1.00 92.81 77 ALA A O 1
ATOM 613 N N . GLU A 1 78 ? 4.821 -10.641 -15.022 1.00 93.00 78 GLU A N 1
ATOM 614 C CA . GLU A 1 78 ? 3.808 -10.616 -16.077 1.00 93.00 78 GLU A CA 1
ATOM 615 C C . GLU A 1 78 ? 3.049 -9.284 -16.103 1.00 93.00 78 GLU A C 1
ATOM 617 O O . GLU A 1 78 ? 2.969 -8.644 -17.156 1.00 93.00 78 GLU A O 1
ATOM 622 N N . ALA A 1 79 ? 2.573 -8.810 -14.947 1.00 92.38 79 ALA A N 1
ATOM 623 C CA . ALA A 1 79 ? 1.842 -7.548 -14.829 1.00 92.38 79 ALA A CA 1
ATOM 624 C C . ALA A 1 79 ? 2.678 -6.342 -15.288 1.00 92.38 79 ALA A C 1
ATOM 626 O O . ALA A 1 79 ? 2.186 -5.453 -15.986 1.00 92.38 79 ALA A O 1
ATOM 627 N N . LEU A 1 80 ? 3.966 -6.325 -14.936 1.00 93.19 80 LEU A N 1
ATOM 628 C CA . LEU A 1 80 ? 4.895 -5.254 -15.290 1.00 93.19 80 LEU A CA 1
ATOM 629 C C . LEU A 1 80 ? 5.611 -5.485 -16.627 1.00 93.19 80 LEU A C 1
ATOM 631 O O . LEU A 1 80 ? 6.405 -4.634 -17.039 1.00 93.19 80 LEU A O 1
ATOM 635 N N . ARG A 1 81 ? 5.339 -6.597 -17.324 1.00 93.00 81 ARG A N 1
ATOM 636 C CA . ARG A 1 81 ? 6.025 -6.998 -18.567 1.00 93.00 81 ARG A CA 1
ATOM 637 C C . ARG A 1 81 ? 7.548 -6.919 -18.430 1.00 93.00 81 ARG A C 1
ATOM 639 O O . ARG A 1 81 ? 8.240 -6.390 -19.300 1.00 93.00 81 ARG A O 1
ATOM 646 N N . MET A 1 82 ? 8.065 -7.393 -17.302 1.00 92.06 82 MET A N 1
ATOM 647 C CA . MET A 1 82 ? 9.485 -7.366 -16.968 1.00 92.06 82 MET A CA 1
ATOM 648 C C . MET A 1 82 ? 10.014 -8.781 -16.759 1.00 92.06 82 MET A C 1
ATOM 650 O O . MET A 1 82 ? 9.265 -9.705 -16.459 1.00 92.06 82 MET A O 1
ATOM 654 N N . GLN A 1 83 ? 11.322 -8.976 -16.924 1.00 90.38 83 GLN A N 1
ATOM 655 C CA . GLN A 1 83 ? 11.915 -10.276 -16.629 1.00 90.38 83 GLN A CA 1
ATOM 656 C C . GLN A 1 83 ? 11.845 -10.557 -15.126 1.00 90.38 83 GLN A C 1
ATOM 658 O O . GLN A 1 83 ? 12.106 -9.675 -14.308 1.00 90.38 83 GLN A O 1
ATOM 663 N N . LYS A 1 84 ? 11.573 -11.812 -14.752 1.00 90.69 84 LYS A N 1
ATOM 664 C CA . LYS A 1 84 ? 11.535 -12.246 -13.345 1.00 90.69 84 LYS A CA 1
ATOM 665 C C . LYS A 1 84 ? 12.822 -11.902 -12.584 1.00 90.69 84 LYS A C 1
ATOM 667 O O . LYS A 1 84 ? 12.776 -11.576 -11.404 1.00 90.69 84 LYS A O 1
ATOM 672 N N . THR A 1 85 ? 13.970 -11.929 -13.258 1.00 90.25 85 THR A N 1
ATOM 673 C CA . THR A 1 85 ? 15.270 -11.529 -12.694 1.00 90.25 85 THR A CA 1
ATOM 674 C C . THR A 1 85 ? 15.315 -10.059 -12.282 1.00 90.25 85 THR A C 1
ATOM 676 O O . THR A 1 85 ? 16.001 -9.733 -11.319 1.00 90.25 85 THR A O 1
ATOM 679 N N . HIS A 1 86 ? 14.589 -9.180 -12.978 1.00 87.88 86 HIS A N 1
ATOM 680 C CA . HIS A 1 86 ? 14.493 -7.762 -12.637 1.00 87.88 86 HIS A CA 1
ATOM 681 C C . HIS A 1 86 ? 13.562 -7.557 -11.438 1.00 87.88 86 HIS A C 1
ATOM 683 O O . HIS A 1 86 ? 13.902 -6.782 -10.556 1.00 87.88 86 HIS A O 1
ATOM 689 N N . VAL A 1 87 ? 12.461 -8.319 -11.344 1.00 87.50 87 VAL A N 1
ATOM 690 C CA . VAL A 1 87 ? 11.602 -8.335 -10.141 1.00 87.50 87 VAL A CA 1
ATOM 691 C C . VAL A 1 87 ? 12.370 -8.838 -8.923 1.00 87.50 87 VAL A C 1
ATOM 693 O O . VAL A 1 87 ? 12.276 -8.255 -7.858 1.00 87.50 87 VAL A O 1
ATOM 696 N N . SER A 1 88 ? 13.147 -9.913 -9.073 1.00 88.38 88 SER A N 1
ATOM 697 C CA . SER A 1 88 ? 13.902 -10.513 -7.966 1.00 88.38 88 SER A CA 1
ATOM 698 C C . SER A 1 88 ? 15.079 -9.660 -7.487 1.00 88.38 88 SER A C 1
ATOM 700 O O . SER A 1 88 ? 15.597 -9.920 -6.403 1.00 88.38 88 SER A O 1
ATOM 702 N N . ARG A 1 89 ? 15.576 -8.741 -8.321 1.00 87.00 89 ARG A N 1
ATOM 703 C CA . ARG A 1 89 ? 16.713 -7.867 -8.001 1.00 87.00 89 ARG A CA 1
ATOM 704 C 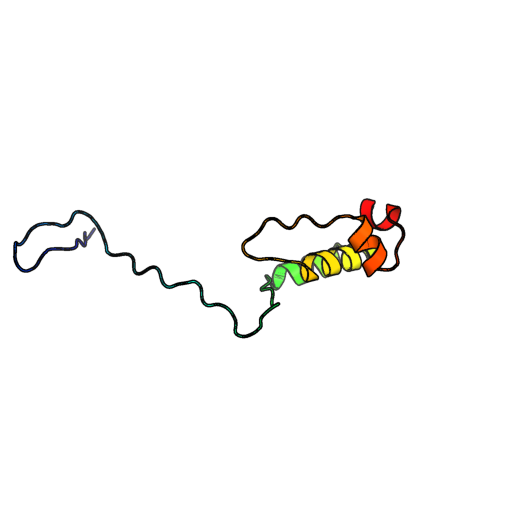C . ARG A 1 89 ? 16.267 -6.523 -7.421 1.00 87.00 89 ARG A C 1
ATOM 706 O O . ARG A 1 89 ? 17.065 -5.891 -6.735 1.00 87.00 89 ARG A O 1
ATOM 713 N N . ALA A 1 90 ? 15.060 -6.088 -7.774 1.00 82.75 90 ALA A N 1
ATOM 714 C CA . ALA A 1 90 ? 14.422 -4.890 -7.248 1.00 82.75 90 ALA A CA 1
ATOM 715 C C . ALA A 1 90 ? 14.169 -5.028 -5.741 1.00 82.75 90 ALA A C 1
ATOM 717 O O . ALA A 1 90 ? 14.514 -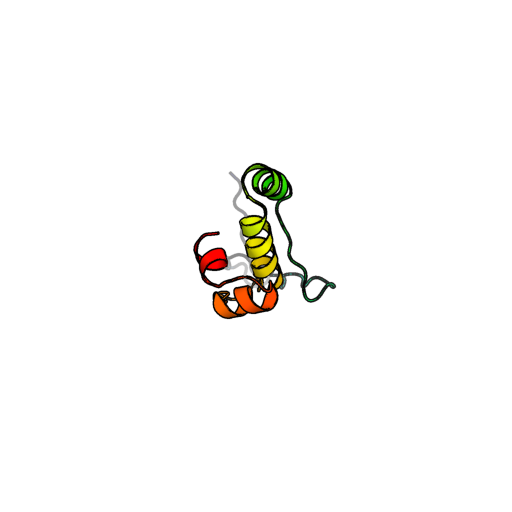4.058 -5.027 1.00 82.75 90 ALA A O 1
#

Sequence (90 aa):
MRKVTQVDLETGEDLGGFVAVIRPKQKSSFQRHFTMNQAALLTIANELNHDQMRVLMALLADLDYENYIQVAQIDIAEALRMQKTHVSRA

Secondary structure (DSSP, 8-state):
------B-TTT--B-SS-----PPP---SSTT-----HHHHHHHHHH--HHHHHHHHHHHHT--SSS-----HHHHHHHTT--HHHHHH-

Radius of gyration: 23.48 Å; Cα contacts (8 Å, |Δi|>4): 53; chains: 1; bounding box: 47×26×62 Å

pLDDT: mean 82.47, std 10.56, range [54.5, 95.25]

Foldseek 3Di:
DDDDFDADPVPRDTPVDDDDPDDPDDDDPDPQDDDDDPVVVVVCVVPDDPLRNLLVVVVSSQDDPPDDDDDDLVNSCVVSVHDSVSSVVD

Mean predicted aligned error: 10.85 Å

Solvent-accessible surface area (backbone atoms only — not comparable to full-atom values): 6104 Å² total; per-residue (Å²): 137,90,86,87,83,44,65,42,87,88,80,67,45,74,66,87,54,75,91,77,84,79,70,76,79,83,75,64,92,55,83,97,63,84,88,76,65,71,70,56,53,55,50,50,70,74,73,48,54,74,66,33,46,53,53,49,53,56,52,64,74,63,62,52,94,88,52,88,76,85,76,56,60,61,59,51,12,61,75,67,74,44,56,51,69,57,56,75,70,82

Nearest PDB structures (foldseek):
  2ao9-assembly1_C  TM=6.601E-01  e=3.073E-01  Bacillus cereus ATCC 14579
  2k9l-assembly1_A  TM=4.656E-01  e=1.022E+00  Aquifex aeolicus
  3iuv-assembly1_A-2  TM=7.423E-01  e=9.353E+00  Streptomyces coelicolor A3(2)

Organism: NCBI:txid192955